Protein AF-A0A8B0SMK8-F1 (afdb_monomer_lite)

Structure (mmCIF, N/CA/C/O backbone):
data_AF-A0A8B0SMK8-F1
#
_entry.id   AF-A0A8B0SMK8-F1
#
loop_
_atom_site.group_PDB
_atom_site.id
_atom_site.type_symbol
_atom_site.label_atom_id
_atom_site.label_alt_id
_atom_site.label_comp_id
_atom_site.label_asym_id
_atom_site.label_entity_id
_atom_site.label_seq_id
_atom_site.pdbx_PDB_ins_code
_atom_site.Cartn_x
_atom_site.Cartn_y
_atom_site.Cartn_z
_atom_site.occupancy
_atom_site.B_iso_or_equi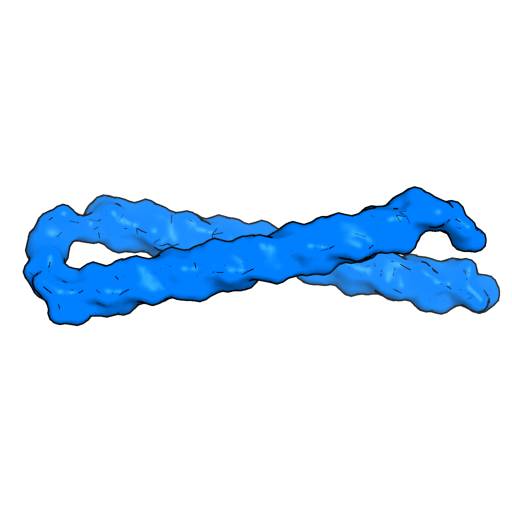v
_atom_site.auth_seq_id
_atom_site.auth_comp_id
_atom_site.auth_asym_id
_atom_site.auth_atom_id
_atom_site.pdbx_PDB_model_num
ATOM 1 N N . MET A 1 1 ? 22.586 4.923 -22.566 1.00 53.66 1 MET A N 1
ATOM 2 C CA . MET A 1 1 ? 21.378 4.853 -21.711 1.00 53.66 1 MET A CA 1
ATOM 3 C C . MET A 1 1 ? 20.997 6.259 -21.267 1.00 53.66 1 MET A C 1
ATOM 5 O O . MET A 1 1 ? 21.889 7.015 -20.910 1.00 53.66 1 MET A O 1
ATOM 9 N N . SER A 1 2 ? 19.719 6.645 -21.346 1.00 62.69 2 SER A N 1
ATOM 10 C CA . SER A 1 2 ? 19.270 7.993 -20.950 1.00 62.69 2 SER A CA 1
ATOM 11 C C . SER A 1 2 ? 19.073 8.061 -19.434 1.00 62.69 2 SER A C 1
ATOM 13 O O . SER A 1 2 ? 18.348 7.234 -18.880 1.00 62.69 2 SER A O 1
ATOM 15 N N . SER A 1 3 ? 19.667 9.054 -18.765 1.00 64.75 3 SER A N 1
ATOM 16 C CA . SER A 1 3 ? 19.563 9.301 -17.313 1.00 64.75 3 SER A CA 1
ATOM 17 C C . SER A 1 3 ? 18.119 9.328 -16.787 1.00 64.75 3 SER A C 1
ATOM 19 O O . SER A 1 3 ? 17.879 9.072 -15.609 1.00 64.75 3 SER A O 1
ATOM 21 N N . ASN A 1 4 ? 17.141 9.564 -17.666 1.00 70.19 4 ASN A N 1
ATOM 22 C CA . ASN A 1 4 ? 15.717 9.522 -17.343 1.00 70.19 4 ASN A CA 1
ATOM 23 C C . ASN A 1 4 ? 15.194 8.119 -16.996 1.00 70.19 4 ASN A C 1
ATOM 25 O O . ASN A 1 4 ? 14.276 8.016 -16.190 1.00 70.19 4 ASN A O 1
ATOM 29 N N . GLN A 1 5 ? 15.741 7.041 -17.566 1.00 63.28 5 GLN A N 1
ATOM 30 C CA . GLN A 1 5 ? 15.267 5.681 -17.268 1.00 63.28 5 GLN A CA 1
ATOM 31 C C . GLN A 1 5 ? 15.768 5.184 -15.908 1.00 63.28 5 GLN A C 1
ATOM 33 O O . GLN A 1 5 ? 14.970 4.684 -15.122 1.00 63.28 5 GLN A O 1
ATOM 38 N N . ALA A 1 6 ? 17.042 5.414 -15.579 1.00 65.06 6 ALA A N 1
ATOM 39 C CA . ALA A 1 6 ? 17.599 5.070 -14.268 1.00 65.06 6 ALA A CA 1
ATOM 40 C C . ALA A 1 6 ? 16.903 5.835 -13.125 1.00 65.06 6 ALA A C 1
ATOM 42 O O . ALA A 1 6 ? 16.556 5.256 -12.100 1.00 65.06 6 ALA A O 1
ATOM 43 N N . ASN A 1 7 ? 16.609 7.122 -13.337 1.00 71.25 7 ASN A N 1
ATOM 44 C CA . ASN A 1 7 ? 15.901 7.951 -12.360 1.00 71.25 7 ASN A CA 1
ATOM 45 C C . ASN A 1 7 ? 14.444 7.490 -12.139 1.00 71.25 7 ASN A C 1
ATOM 47 O O . ASN A 1 7 ? 13.903 7.623 -11.045 1.00 71.25 7 ASN A O 1
ATOM 51 N N . ARG A 1 8 ? 13.797 6.908 -13.159 1.00 67.00 8 ARG A N 1
ATOM 52 C CA . ARG A 1 8 ? 12.453 6.322 -13.018 1.00 67.00 8 ARG A CA 1
ATOM 53 C C . ARG A 1 8 ? 12.459 5.052 -12.170 1.00 67.00 8 ARG A C 1
ATOM 55 O O . ARG A 1 8 ? 11.578 4.915 -11.333 1.00 67.00 8 ARG A O 1
ATOM 62 N N . VAL A 1 9 ? 13.453 4.178 -12.338 1.00 69.69 9 VAL A N 1
ATOM 63 C CA . VAL A 1 9 ? 13.582 2.947 -11.534 1.00 69.69 9 VAL A CA 1
ATOM 64 C C . VAL A 1 9 ? 13.769 3.277 -10.052 1.00 69.69 9 VAL A C 1
ATOM 66 O O . VAL A 1 9 ? 13.045 2.745 -9.218 1.00 69.69 9 VAL A O 1
ATOM 69 N N . VAL A 1 10 ? 14.656 4.226 -9.729 1.00 72.25 10 VAL A N 1
ATOM 70 C CA . VAL A 1 10 ? 14.882 4.668 -8.339 1.00 72.25 10 VAL A CA 1
ATOM 71 C C . VAL A 1 10 ? 13.599 5.218 -7.712 1.00 72.25 10 VAL A C 1
ATOM 73 O O . VAL A 1 10 ? 13.258 4.858 -6.591 1.00 72.25 10 VAL A O 1
ATOM 76 N N . LYS A 1 11 ? 12.847 6.051 -8.441 1.00 73.38 11 LYS A N 1
ATOM 77 C CA . LYS A 1 11 ? 11.583 6.611 -7.938 1.00 73.38 11 LYS A CA 1
ATOM 78 C C . LYS A 1 11 ? 10.515 5.547 -7.685 1.00 73.38 11 LYS A C 1
ATOM 80 O O . LYS A 1 11 ? 9.773 5.675 -6.721 1.00 73.38 11 LYS A O 1
ATOM 85 N N . ILE A 1 12 ? 10.438 4.513 -8.522 1.00 73.62 12 ILE A N 1
ATOM 86 C CA . ILE A 1 12 ? 9.494 3.405 -8.318 1.00 73.62 12 ILE A CA 1
ATOM 87 C C . ILE A 1 12 ? 9.898 2.568 -7.098 1.00 73.62 12 ILE A C 1
ATOM 89 O O . ILE A 1 12 ? 9.028 2.209 -6.312 1.00 73.62 12 ILE A O 1
ATOM 93 N N . GLY A 1 13 ? 11.198 2.328 -6.891 1.00 70.06 13 GLY A N 1
ATOM 94 C CA . GLY A 1 13 ? 11.701 1.648 -5.692 1.00 70.06 13 GLY A CA 1
ATOM 95 C C . GLY A 1 13 ? 11.342 2.375 -4.389 1.00 70.06 13 GLY A C 1
ATOM 96 O O . GLY A 1 13 ? 10.892 1.746 -3.440 1.00 70.06 13 GLY A O 1
ATOM 97 N N . VAL A 1 14 ? 11.438 3.708 -4.364 1.00 74.12 14 VAL A N 1
ATOM 98 C CA . VAL A 1 14 ? 11.021 4.508 -3.193 1.00 74.12 14 VAL A CA 1
ATOM 99 C C . VAL A 1 14 ? 9.509 4.409 -2.948 1.00 74.12 14 VAL A C 1
ATOM 101 O O . VAL A 1 14 ? 9.081 4.222 -1.814 1.00 74.12 14 VAL A O 1
ATOM 104 N N . ILE A 1 15 ? 8.690 4.470 -4.004 1.00 76.19 15 ILE A N 1
ATOM 105 C CA . ILE A 1 15 ? 7.228 4.305 -3.889 1.00 76.19 15 ILE A CA 1
ATOM 106 C C . ILE A 1 15 ? 6.873 2.915 -3.340 1.00 76.19 15 ILE A C 1
ATOM 108 O O . ILE A 1 15 ? 5.948 2.784 -2.539 1.00 76.19 15 ILE A O 1
ATOM 112 N N . TYR A 1 16 ? 7.609 1.882 -3.754 1.00 73.88 16 TYR A N 1
ATOM 113 C CA . TYR A 1 16 ? 7.456 0.522 -3.245 1.00 73.88 16 TYR A CA 1
ATOM 114 C C . TYR A 1 16 ? 7.686 0.457 -1.723 1.00 73.88 16 TYR A C 1
ATOM 116 O O . TYR A 1 16 ? 6.829 -0.061 -1.006 1.00 73.88 16 TYR A O 1
ATOM 124 N N . GLU A 1 17 ? 8.778 1.043 -1.221 1.00 74.00 17 GLU A N 1
ATOM 125 C CA . GLU A 1 17 ? 9.101 1.049 0.215 1.00 74.00 17 GLU A CA 1
ATOM 126 C C . GLU A 1 17 ? 8.063 1.830 1.040 1.00 74.00 17 GLU A C 1
ATOM 128 O O . GLU A 1 17 ? 7.676 1.413 2.134 1.00 74.00 17 GLU A O 1
ATOM 133 N N . GLU A 1 18 ? 7.566 2.955 0.521 1.00 76.75 18 GLU A N 1
ATOM 134 C CA . GLU A 1 18 ? 6.530 3.748 1.195 1.00 76.75 18 GLU A CA 1
ATOM 135 C C . GLU A 1 18 ? 5.196 2.990 1.309 1.00 76.75 18 GLU A C 1
ATOM 137 O O . GLU A 1 18 ? 4.536 3.047 2.352 1.00 76.75 18 GLU A O 1
ATOM 142 N N . LEU A 1 19 ? 4.803 2.245 0.271 1.00 77.38 19 LEU A N 1
ATOM 143 C CA . LEU A 1 19 ? 3.574 1.446 0.273 1.00 77.38 19 LEU A CA 1
ATOM 144 C C . LEU A 1 19 ? 3.660 0.238 1.215 1.00 77.38 19 LEU A C 1
ATOM 146 O O . LEU A 1 19 ? 2.683 -0.061 1.905 1.00 77.38 19 LEU A O 1
ATOM 150 N N . GLU A 1 20 ? 4.817 -0.421 1.286 1.00 77.44 20 GLU A N 1
ATOM 151 C CA . GLU A 1 20 ? 5.074 -1.510 2.236 1.00 77.44 20 GLU A CA 1
ATOM 152 C C . GLU A 1 20 ? 4.990 -1.014 3.689 1.00 77.44 20 GLU A C 1
ATOM 154 O O . GLU A 1 20 ? 4.318 -1.619 4.528 1.00 77.44 20 GLU A O 1
ATOM 159 N N . ASN A 1 21 ? 5.583 0.146 3.979 1.00 75.50 21 ASN A N 1
ATOM 160 C CA . ASN A 1 21 ? 5.500 0.766 5.301 1.00 75.50 21 ASN A CA 1
ATOM 161 C C . ASN A 1 21 ? 4.059 1.133 5.690 1.00 75.50 21 ASN A C 1
ATOM 163 O O . ASN A 1 21 ? 3.650 0.892 6.828 1.00 75.50 21 ASN A O 1
ATOM 167 N N . LEU A 1 22 ? 3.271 1.679 4.756 1.00 78.62 22 LEU A N 1
ATOM 168 C CA . LEU A 1 22 ? 1.853 1.975 4.987 1.00 78.62 22 LEU A CA 1
ATOM 169 C C . LEU A 1 22 ? 1.049 0.709 5.290 1.00 78.62 22 LEU A C 1
ATOM 171 O O . LEU A 1 22 ? 0.264 0.704 6.236 1.00 78.62 22 LEU A O 1
ATOM 175 N N . HIS A 1 23 ? 1.263 -0.363 4.528 1.00 79.69 23 HIS A N 1
ATOM 176 C CA . HIS A 1 23 ? 0.611 -1.648 4.767 1.00 79.69 23 HIS A CA 1
ATOM 177 C C . HIS A 1 23 ? 0.909 -2.176 6.181 1.00 79.69 23 HIS A C 1
ATOM 179 O O . HIS A 1 23 ? -0.014 -2.498 6.930 1.00 79.69 23 HIS A O 1
ATOM 185 N N . ASN A 1 24 ? 2.183 -2.171 6.584 1.00 77.94 24 ASN A N 1
ATOM 186 C CA . ASN A 1 24 ? 2.606 -2.629 7.907 1.00 77.94 24 ASN A CA 1
ATOM 187 C C . ASN A 1 24 ? 1.994 -1.794 9.044 1.00 77.94 24 ASN A C 1
ATOM 189 O O . ASN A 1 24 ? 1.524 -2.351 10.036 1.00 77.94 24 ASN A O 1
ATOM 193 N N . LEU A 1 25 ? 1.947 -0.464 8.902 1.00 76.56 25 LEU A N 1
ATOM 194 C CA . LEU A 1 25 ? 1.330 0.419 9.899 1.00 76.56 25 LEU A CA 1
ATOM 195 C C . LEU A 1 25 ? -0.169 0.157 10.056 1.00 76.56 25 LEU A C 1
ATOM 197 O O . LEU A 1 25 ? -0.672 0.098 11.179 1.00 76.56 25 LEU A O 1
ATOM 201 N N . LEU A 1 26 ? -0.883 -0.026 8.946 1.00 77.75 26 LEU A N 1
ATOM 202 C CA . LEU A 1 26 ? -2.315 -0.309 8.975 1.00 77.75 26 LEU A CA 1
ATOM 203 C C . LEU A 1 26 ? -2.605 -1.662 9.632 1.00 77.75 26 LEU A C 1
ATOM 205 O O . LEU A 1 26 ? -3.540 -1.760 10.428 1.00 77.75 26 LEU A O 1
ATOM 209 N N . GLN A 1 27 ? -1.775 -2.675 9.372 1.00 76.75 27 GLN A N 1
ATOM 210 C CA . GLN A 1 27 ? -1.880 -3.976 10.030 1.00 76.75 27 GLN A CA 1
ATOM 211 C C . GLN A 1 27 ? -1.690 -3.859 11.550 1.00 76.75 27 GLN A C 1
ATOM 213 O O . GLN A 1 27 ? -2.513 -4.364 12.312 1.00 76.75 27 GLN A O 1
ATOM 218 N N . VAL A 1 28 ? -0.680 -3.106 12.003 1.00 78.94 28 VAL A N 1
ATOM 219 C CA . VAL A 1 28 ? -0.460 -2.832 13.435 1.00 78.94 28 VAL A CA 1
ATOM 220 C C . VAL A 1 28 ? -1.667 -2.132 14.064 1.00 78.94 28 VAL A C 1
ATOM 222 O O . VAL A 1 28 ? -2.066 -2.477 15.177 1.00 78.94 28 VAL A O 1
ATOM 225 N N . CYS A 1 29 ? -2.291 -1.176 13.367 1.00 75.12 29 CYS A N 1
ATOM 226 C CA . CYS A 1 29 ? -3.511 -0.530 13.852 1.00 75.12 29 CYS A CA 1
ATOM 227 C C . CYS A 1 29 ? -4.671 -1.526 14.006 1.00 75.12 29 CYS A C 1
ATOM 229 O O . CYS A 1 29 ? -5.381 -1.477 15.011 1.00 75.12 29 CYS A O 1
ATOM 231 N N . VAL A 1 30 ? -4.859 -2.437 13.046 1.00 73.62 30 VAL A N 1
ATOM 232 C CA . VAL A 1 30 ? -5.885 -3.491 13.122 1.00 73.62 30 VAL A CA 1
ATOM 233 C C . VAL A 1 30 ? -5.645 -4.408 14.322 1.00 73.62 30 VAL A C 1
ATOM 235 O O . VAL A 1 30 ? -6.575 -4.653 15.096 1.00 73.62 30 VAL A O 1
ATOM 238 N N . ASP A 1 31 ? -4.407 -4.852 14.525 1.00 74.88 31 ASP A N 1
ATOM 239 C CA . ASP A 1 31 ? -4.042 -5.763 15.613 1.00 74.88 31 ASP A CA 1
ATOM 240 C C . ASP A 1 31 ? -4.188 -5.098 16.994 1.00 74.88 31 ASP A C 1
ATOM 242 O O . ASP A 1 31 ? -4.694 -5.714 17.939 1.00 74.88 31 ASP A O 1
ATOM 246 N N . ALA A 1 32 ? -3.815 -3.817 17.107 1.00 69.50 32 ALA A N 1
ATOM 247 C CA . ALA A 1 32 ? -3.977 -3.028 18.327 1.00 69.50 32 ALA A CA 1
ATOM 248 C C . ALA A 1 32 ? -5.459 -2.836 18.691 1.00 69.50 32 ALA A C 1
ATOM 250 O O . ALA A 1 32 ? -5.843 -3.012 19.849 1.00 69.50 32 ALA A O 1
ATOM 251 N N . MET A 1 33 ? -6.318 -2.533 17.712 1.00 69.94 33 MET A N 1
ATOM 252 C CA . MET A 1 33 ? -7.762 -2.422 17.949 1.00 69.94 33 MET A CA 1
ATOM 253 C C . MET A 1 33 ? -8.380 -3.753 18.392 1.00 69.94 33 MET A C 1
ATOM 255 O O . MET A 1 33 ? -9.249 -3.755 19.264 1.00 69.94 33 MET A O 1
ATOM 259 N N . ALA A 1 34 ? -7.922 -4.881 17.836 1.00 66.94 34 ALA A N 1
ATOM 260 C CA . ALA A 1 34 ? -8.391 -6.208 18.228 1.00 66.94 34 ALA A CA 1
ATOM 261 C C . ALA A 1 34 ? -8.015 -6.563 19.681 1.00 66.94 34 ALA A C 1
ATOM 263 O O . ALA A 1 34 ? -8.816 -7.180 20.381 1.00 66.94 34 ALA A O 1
ATOM 264 N N . HIS A 1 35 ? -6.835 -6.144 20.157 1.00 66.75 35 HIS A N 1
ATOM 265 C CA . HIS A 1 35 ? -6.371 -6.413 21.526 1.00 66.75 35 HIS A CA 1
ATOM 266 C C . HIS A 1 35 ? -7.055 -5.563 22.606 1.00 66.75 35 HIS A C 1
ATOM 268 O O . HIS A 1 35 ? -7.163 -6.007 23.749 1.00 66.75 35 HIS A O 1
ATOM 274 N N . HIS A 1 36 ? -7.523 -4.355 22.277 1.00 62.62 36 HIS A N 1
ATOM 275 C CA . HIS A 1 36 ? -8.044 -3.410 23.273 1.00 62.62 36 HIS A CA 1
ATOM 276 C C . HIS A 1 36 ? -9.564 -3.459 23.497 1.00 62.62 36 HIS A C 1
ATOM 278 O O . HIS A 1 36 ? -10.082 -2.634 24.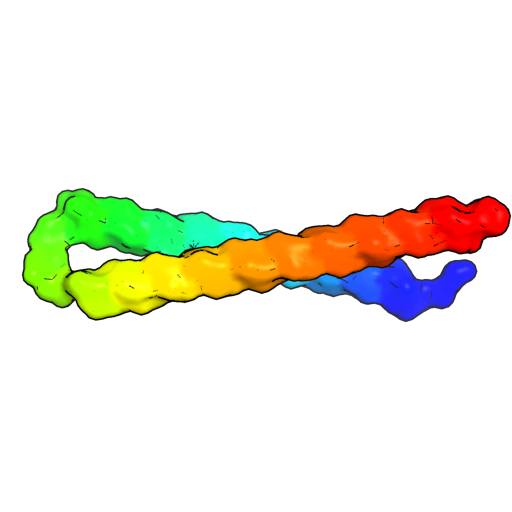247 1.00 62.62 36 HIS A O 1
ATOM 284 N N . ASN A 1 37 ? -10.280 -4.434 22.918 1.00 56.56 37 ASN A N 1
ATOM 285 C CA . ASN A 1 37 ? -11.725 -4.626 23.125 1.00 56.56 37 ASN A CA 1
ATOM 286 C C . ASN A 1 37 ? -12.532 -3.325 22.899 1.00 56.56 37 ASN A C 1
ATOM 288 O O . ASN A 1 37 ? -13.499 -3.037 23.607 1.00 56.56 37 ASN A O 1
ATOM 292 N N . VAL A 1 38 ? -12.096 -2.501 21.936 1.00 57.44 38 VAL A N 1
ATOM 293 C CA . VAL A 1 38 ? -12.746 -1.226 21.614 1.00 57.44 38 VAL A CA 1
ATOM 294 C C . VAL A 1 38 ? -14.039 -1.544 20.863 1.00 57.44 38 VAL A C 1
ATOM 296 O O . VAL A 1 38 ? -14.051 -1.741 19.652 1.00 57.44 38 VAL A O 1
ATOM 299 N N . LEU A 1 39 ? -15.122 -1.659 21.632 1.00 51.22 39 LEU A N 1
ATOM 300 C CA . LEU A 1 39 ? -16.441 -2.180 21.255 1.00 51.22 39 LEU A CA 1
ATOM 301 C C . LEU A 1 39 ? -17.236 -1.325 20.243 1.00 51.22 39 LEU A C 1
ATOM 303 O O . LEU A 1 39 ? -18.348 -1.703 19.892 1.00 51.22 39 LEU A O 1
ATOM 307 N N . GLU A 1 40 ? -16.688 -0.222 19.725 1.00 55.44 40 GLU A N 1
ATOM 308 C CA . GLU A 1 40 ? -17.367 0.653 18.750 1.00 55.44 40 GLU A CA 1
ATOM 309 C C . GLU A 1 40 ? -16.489 0.980 17.525 1.00 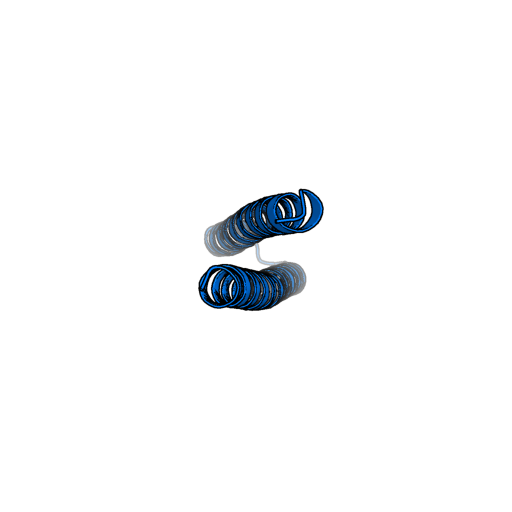55.44 40 GLU A C 1
ATOM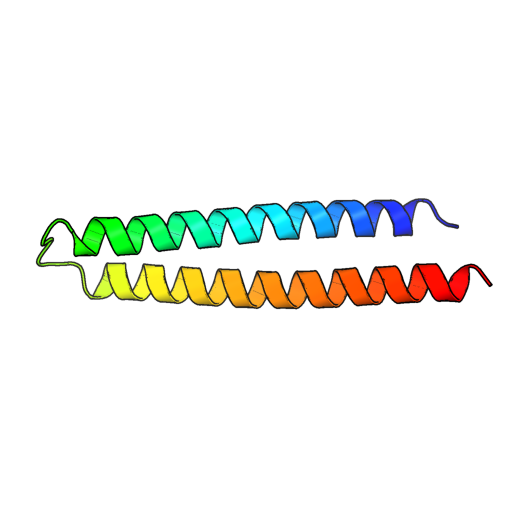 311 O O . GLU A 1 40 ? -16.241 2.144 17.229 1.00 55.44 40 GLU A O 1
ATOM 316 N N . LEU A 1 41 ? -15.953 -0.015 16.804 1.00 58.62 41 LEU A N 1
ATOM 317 C CA . LEU A 1 41 ? -15.059 0.263 15.659 1.00 58.62 41 LEU A CA 1
ATOM 318 C C . LEU A 1 41 ? -15.198 -0.688 14.458 1.00 58.62 41 LEU A C 1
ATOM 320 O O . LEU A 1 41 ? -14.240 -0.847 13.707 1.00 58.62 41 LEU A O 1
ATOM 324 N N . ASP A 1 42 ? -16.365 -1.280 14.191 1.00 64.06 42 ASP A N 1
ATOM 325 C CA . ASP A 1 42 ? -16.534 -2.084 12.962 1.00 64.06 42 ASP A CA 1
ATOM 326 C C . ASP A 1 42 ? -16.272 -1.261 11.688 1.00 64.06 42 ASP A C 1
ATOM 328 O O . ASP A 1 42 ? -15.622 -1.738 10.757 1.00 64.06 42 ASP A O 1
ATOM 332 N N . SER A 1 43 ? -16.685 0.010 11.671 1.00 61.75 43 SER A N 1
ATOM 333 C CA . SER A 1 43 ? -16.438 0.927 10.554 1.00 61.75 43 SER A CA 1
ATOM 334 C C . SER A 1 43 ? -14.964 1.318 10.422 1.00 61.75 43 SER A C 1
ATOM 336 O O . SER A 1 43 ? -14.434 1.336 9.316 1.00 61.75 43 SER A O 1
ATOM 338 N N . VAL A 1 44 ? -14.262 1.583 11.526 1.00 67.00 44 VAL A N 1
ATOM 339 C CA . VAL A 1 44 ? -12.832 1.944 11.496 1.00 67.00 44 VAL A CA 1
ATOM 340 C C . VAL A 1 44 ? -11.963 0.735 11.170 1.00 67.00 44 VAL A C 1
ATOM 342 O O . VAL A 1 44 ? -11.024 0.856 10.387 1.00 67.00 44 VAL A O 1
ATOM 345 N N . LYS A 1 45 ? -12.315 -0.451 11.672 1.00 69.44 45 LYS A N 1
ATOM 346 C CA . LYS A 1 45 ? -11.699 -1.715 11.266 1.00 69.44 45 LYS A CA 1
ATOM 347 C C . LYS A 1 45 ? -11.899 -1.974 9.776 1.00 69.44 45 LYS A C 1
ATOM 349 O O . LYS A 1 45 ? -10.929 -2.300 9.101 1.00 69.44 45 LYS A O 1
ATOM 354 N N . GLN A 1 46 ? -13.110 -1.789 9.245 1.00 70.94 46 GLN A N 1
ATOM 355 C CA . GLN A 1 46 ? -13.358 -1.910 7.805 1.00 70.94 46 GLN A CA 1
ATOM 356 C C . GLN A 1 46 ? -12.558 -0.892 6.989 1.00 70.94 46 GLN A C 1
ATOM 358 O O . GLN A 1 46 ? -11.952 -1.270 5.993 1.00 70.94 46 GLN A O 1
ATOM 363 N N . VAL A 1 47 ? -12.506 0.374 7.411 1.00 69.69 47 VAL A N 1
ATOM 364 C CA . VAL A 1 47 ? -11.732 1.414 6.715 1.00 69.69 47 VAL A CA 1
ATOM 365 C C . VAL A 1 47 ? -10.241 1.089 6.717 1.00 69.69 47 VAL A C 1
ATOM 367 O O . VAL A 1 47 ? -9.588 1.246 5.687 1.00 69.69 47 VAL A O 1
ATOM 370 N N . LEU A 1 48 ? -9.705 0.597 7.835 1.00 72.81 48 LEU A N 1
ATOM 371 C CA . LEU A 1 48 ? -8.307 0.190 7.922 1.00 72.81 48 LEU A CA 1
ATOM 372 C C . LEU A 1 48 ? -8.022 -1.039 7.055 1.00 72.81 48 LEU A C 1
ATOM 374 O O . LEU A 1 48 ? -7.062 -1.003 6.298 1.00 72.81 48 LEU A O 1
ATOM 378 N N . LEU A 1 49 ? -8.888 -2.057 7.058 1.00 74.88 49 LEU A N 1
ATOM 379 C CA . LEU A 1 49 ? -8.770 -3.208 6.152 1.00 74.88 49 LEU A CA 1
ATOM 380 C C . LEU A 1 49 ? -8.794 -2.780 4.676 1.00 74.88 49 LEU A C 1
ATOM 382 O O . LEU A 1 49 ? -7.917 -3.164 3.911 1.00 74.88 49 LEU A O 1
ATOM 386 N N . MET A 1 50 ? -9.732 -1.911 4.285 1.00 76.69 50 MET A N 1
ATOM 387 C CA . MET A 1 50 ? -9.799 -1.381 2.917 1.00 76.69 50 MET A CA 1
ATOM 388 C C . MET A 1 50 ? -8.550 -0.575 2.542 1.00 76.69 50 MET A C 1
ATOM 390 O O . MET A 1 50 ? -8.089 -0.640 1.400 1.00 76.69 50 MET A O 1
ATOM 394 N N . ALA A 1 51 ? -8.003 0.203 3.478 1.00 73.81 51 ALA A N 1
ATOM 395 C CA . ALA A 1 51 ? -6.760 0.933 3.266 1.00 73.81 51 ALA A CA 1
ATOM 396 C C . ALA A 1 51 ? -5.577 -0.031 3.086 1.00 73.81 51 ALA A C 1
ATOM 398 O O . ALA A 1 51 ? -4.763 0.182 2.187 1.00 73.81 51 ALA A O 1
ATOM 399 N N . THR A 1 52 ? -5.520 -1.106 3.877 1.00 76.50 52 THR A N 1
ATOM 400 C CA . THR A 1 52 ? -4.493 -2.153 3.800 1.00 76.50 52 THR A CA 1
ATOM 401 C C . THR A 1 52 ? -4.540 -2.870 2.455 1.00 76.50 52 THR A C 1
ATOM 403 O O . THR A 1 52 ? -3.510 -2.978 1.786 1.00 76.50 52 THR A O 1
ATOM 406 N N . ASP A 1 53 ? -5.730 -3.288 2.019 1.00 79.88 53 ASP A N 1
ATOM 407 C CA . ASP A 1 53 ? -5.942 -3.967 0.737 1.00 79.88 53 ASP A CA 1
ATOM 408 C C . ASP A 1 53 ? -5.559 -3.064 -0.441 1.00 79.88 53 ASP A C 1
ATOM 410 O O . ASP A 1 53 ? -4.902 -3.492 -1.394 1.00 79.88 53 ASP A O 1
ATOM 414 N N . LYS A 1 54 ? -5.914 -1.775 -0.366 1.00 76.62 54 LYS A N 1
ATOM 415 C CA . LYS A 1 54 ? -5.554 -0.794 -1.395 1.00 76.62 54 LYS A CA 1
ATOM 416 C C . LYS A 1 54 ? -4.049 -0.528 -1.433 1.00 76.62 54 LYS A C 1
ATOM 418 O O . LYS A 1 54 ? -3.485 -0.425 -2.522 1.00 76.62 54 LYS A O 1
ATOM 423 N N . ALA A 1 55 ? -3.396 -0.429 -0.275 1.00 74.88 55 ALA A N 1
ATOM 424 C CA . ALA A 1 55 ? -1.944 -0.297 -0.191 1.00 74.88 55 ALA A CA 1
ATOM 425 C C . ALA A 1 55 ? -1.244 -1.517 -0.813 1.00 74.88 55 ALA A C 1
ATOM 427 O O . ALA A 1 55 ? -0.333 -1.346 -1.621 1.00 74.88 55 ALA A O 1
ATOM 428 N N . TRP A 1 56 ? -1.736 -2.728 -0.538 1.00 76.25 56 TRP A N 1
ATOM 429 C CA . TRP A 1 56 ? -1.218 -3.972 -1.113 1.00 76.25 56 TRP A CA 1
ATOM 430 C C . TRP A 1 56 ? -1.393 -4.060 -2.638 1.00 76.25 56 TRP A C 1
ATOM 432 O O . TRP A 1 56 ? -0.470 -4.441 -3.365 1.00 76.25 56 TRP A O 1
ATOM 442 N N . GLY A 1 57 ? -2.559 -3.668 -3.158 1.00 78.81 57 GLY A N 1
ATOM 443 C CA . GLY A 1 57 ? -2.805 -3.623 -4.603 1.00 78.81 57 GLY A CA 1
ATOM 444 C C . GLY A 1 57 ? -1.885 -2.630 -5.322 1.00 78.81 57 GLY A C 1
ATOM 445 O O . G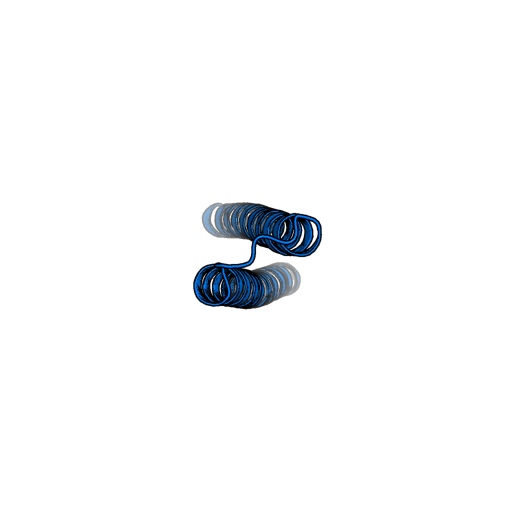LY A 1 57 ? -1.308 -2.948 -6.366 1.00 78.81 57 GLY A O 1
ATOM 446 N N . ASN A 1 58 ? -1.680 -1.451 -4.727 1.00 75.94 58 ASN A N 1
ATOM 447 C CA . ASN A 1 58 ? -0.735 -0.459 -5.239 1.00 75.94 58 ASN A CA 1
ATOM 448 C C . ASN A 1 58 ? 0.711 -0.974 -5.194 1.00 75.94 58 ASN A C 1
ATOM 450 O O . ASN A 1 58 ? 1.449 -0.779 -6.156 1.00 75.94 58 ASN A O 1
ATOM 454 N N . TYR A 1 59 ? 1.100 -1.647 -4.109 1.00 76.62 59 TYR A N 1
ATOM 455 C CA . TYR A 1 59 ? 2.416 -2.266 -3.945 1.00 76.62 59 TYR A CA 1
ATOM 456 C C . TYR A 1 59 ? 2.689 -3.294 -5.048 1.00 76.62 59 TYR A C 1
ATOM 458 O O . TYR A 1 59 ? 3.719 -3.233 -5.716 1.00 76.62 59 TYR A O 1
ATOM 466 N N . THR A 1 60 ? 1.731 -4.191 -5.293 1.00 78.25 60 THR A N 1
ATOM 467 C CA . THR A 1 60 ? 1.869 -5.249 -6.303 1.00 78.25 60 THR A CA 1
ATOM 468 C C . THR A 1 60 ? 2.003 -4.641 -7.700 1.00 78.25 60 THR A C 1
ATOM 470 O O . THR A 1 60 ? 2.920 -4.980 -8.439 1.00 78.25 60 THR A O 1
ATOM 473 N N . THR A 1 61 ? 1.170 -3.644 -8.015 1.00 76.38 61 THR A N 1
ATOM 474 C CA . THR A 1 61 ? 1.235 -2.911 -9.291 1.00 76.38 61 THR A CA 1
ATOM 475 C C . THR A 1 61 ? 2.577 -2.192 -9.473 1.00 76.38 61 THR A C 1
ATOM 477 O O . THR A 1 61 ? 3.164 -2.225 -10.552 1.00 76.38 61 THR A O 1
ATOM 480 N N . ALA A 1 62 ? 3.084 -1.536 -8.423 1.00 72.75 62 ALA A N 1
ATOM 481 C CA . ALA A 1 62 ? 4.371 -0.846 -8.463 1.00 72.75 62 ALA A CA 1
ATOM 482 C C . ALA A 1 62 ? 5.540 -1.823 -8.659 1.00 72.75 62 ALA A C 1
ATOM 484 O O . ALA A 1 62 ? 6.473 -1.517 -9.404 1.00 72.75 62 ALA A O 1
ATOM 485 N N . LYS A 1 63 ? 5.471 -3.000 -8.030 1.00 78.00 63 LYS A N 1
ATOM 486 C CA . LYS A 1 63 ? 6.453 -4.072 -8.190 1.00 78.00 63 LYS A CA 1
ATOM 487 C C . LYS A 1 63 ? 6.471 -4.619 -9.616 1.00 78.00 63 LYS A C 1
ATOM 489 O O . LYS A 1 63 ? 7.546 -4.698 -10.202 1.00 78.00 63 LYS A O 1
ATOM 494 N N . ASP A 1 64 ? 5.311 -4.919 -10.193 1.00 80.50 64 ASP A N 1
ATOM 495 C CA . ASP A 1 64 ? 5.225 -5.431 -11.567 1.00 80.50 64 ASP A CA 1
ATOM 496 C C . ASP A 1 64 ? 5.835 -4.428 -12.563 1.00 80.50 64 ASP A C 1
ATOM 498 O O . ASP A 1 64 ? 6.671 -4.786 -13.391 1.00 80.50 64 ASP A O 1
ATOM 502 N N . LEU A 1 65 ? 5.526 -3.137 -12.399 1.00 76.12 65 LEU A N 1
ATOM 503 C CA . LEU A 1 65 ? 6.132 -2.049 -13.175 1.00 76.12 65 LEU A CA 1
ATOM 504 C C . LEU A 1 65 ? 7.653 -1.952 -12.992 1.00 76.12 65 LEU A C 1
ATOM 506 O O . LEU A 1 65 ? 8.379 -1.698 -13.955 1.00 76.12 65 LEU A O 1
ATOM 510 N N . HIS A 1 66 ? 8.154 -2.122 -11.768 1.00 74.50 66 HIS A N 1
ATOM 511 C CA . HIS A 1 66 ? 9.588 -2.128 -11.493 1.00 74.50 66 HIS A CA 1
ATOM 512 C C . HIS A 1 66 ? 10.292 -3.298 -12.196 1.00 74.50 66 HIS A C 1
ATOM 514 O O . HIS A 1 66 ? 11.327 -3.102 -12.842 1.00 74.50 66 HIS A O 1
ATOM 520 N N . ASP A 1 67 ? 9.715 -4.494 -12.114 1.00 80.69 67 ASP A N 1
ATOM 521 C CA . ASP A 1 67 ? 10.269 -5.716 -12.692 1.00 80.69 67 ASP A CA 1
ATOM 522 C C . ASP A 1 67 ? 10.241 -5.674 -14.230 1.00 80.69 67 ASP A C 1
ATOM 524 O O . ASP A 1 67 ? 11.243 -6.011 -14.872 1.00 80.69 67 ASP A O 1
ATOM 528 N N . GLU A 1 68 ? 9.167 -5.151 -14.832 1.00 81.38 68 GLU A N 1
ATOM 529 C CA . GLU A 1 68 ? 9.090 -4.860 -16.270 1.00 81.38 68 GLU A CA 1
ATOM 530 C C . GLU A 1 68 ? 10.179 -3.870 -16.707 1.00 81.38 68 GLU A C 1
ATOM 532 O O . GLU A 1 68 ? 10.877 -4.091 -17.702 1.00 81.38 68 GLU A O 1
ATOM 537 N N . MET A 1 69 ? 10.380 -2.787 -15.949 1.00 78.56 69 MET A N 1
ATOM 538 C CA . MET A 1 69 ? 11.416 -1.800 -16.259 1.00 78.56 69 MET A CA 1
ATOM 539 C C . MET A 1 69 ? 12.829 -2.385 -16.144 1.00 78.56 69 MET A C 1
ATOM 541 O O . MET A 1 69 ? 13.684 -2.076 -16.978 1.00 78.56 69 MET A O 1
ATOM 545 N N . LEU A 1 70 ? 13.085 -3.255 -15.164 1.00 78.44 70 LEU A N 1
ATOM 546 C CA . LEU A 1 70 ? 14.353 -3.979 -15.052 1.00 78.44 70 LEU A CA 1
ATOM 547 C C . LEU A 1 70 ? 14.574 -4.957 -16.209 1.00 78.44 70 LEU A C 1
ATOM 549 O O . LEU A 1 70 ? 15.699 -5.058 -16.703 1.00 78.44 70 LEU A O 1
ATOM 553 N N . ALA A 1 71 ? 13.536 -5.669 -16.649 1.00 80.81 71 ALA A N 1
ATOM 554 C CA . ALA A 1 71 ? 13.621 -6.586 -17.783 1.00 80.81 71 ALA A CA 1
ATOM 555 C C . ALA A 1 71 ? 13.985 -5.839 -19.077 1.00 80.81 71 ALA A C 1
ATOM 557 O O . ALA A 1 71 ? 14.947 -6.211 -19.750 1.00 80.81 71 ALA A O 1
ATOM 558 N N . VAL A 1 72 ? 13.317 -4.712 -19.355 1.00 75.75 72 VAL A N 1
ATOM 559 C CA . VAL A 1 72 ? 13.631 -3.841 -20.503 1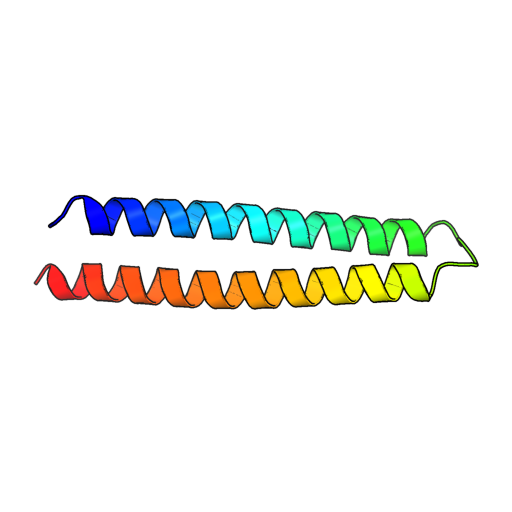.00 75.75 72 VAL A CA 1
ATOM 560 C C . VAL A 1 72 ? 15.075 -3.330 -20.449 1.00 75.75 72 VAL A C 1
ATOM 562 O O . VAL A 1 72 ? 15.754 -3.293 -21.475 1.00 75.75 72 VAL A O 1
ATOM 565 N N . LEU A 1 73 ? 15.576 -2.956 -19.267 1.00 70.38 73 LEU A N 1
ATOM 566 C CA . LEU A 1 73 ? 16.965 -2.513 -19.100 1.00 70.38 73 LEU A CA 1
ATOM 567 C C . LEU A 1 73 ? 17.987 -3.632 -19.350 1.00 70.38 73 LEU A C 1
ATOM 569 O O . LEU A 1 73 ? 19.067 -3.349 -19.868 1.00 70.38 73 LEU A O 1
ATOM 573 N N . LYS A 1 74 ? 17.666 -4.881 -18.991 1.00 71.50 74 LYS A N 1
ATOM 574 C CA . LYS A 1 74 ? 18.534 -6.047 -19.225 1.00 71.50 74 LYS A CA 1
ATOM 575 C C . LYS A 1 74 ? 18.565 -6.464 -20.696 1.00 71.50 74 LYS A C 1
ATOM 577 O O . LYS A 1 74 ? 19.635 -6.812 -21.190 1.00 71.50 74 LYS A O 1
ATOM 582 N N . ASP A 1 75 ? 17.433 -6.398 -21.391 1.00 69.00 75 ASP A N 1
ATOM 583 C CA . ASP A 1 75 ? 17.347 -6.760 -22.810 1.00 69.00 75 ASP A CA 1
ATOM 584 C C . ASP A 1 75 ? 17.882 -5.662 -23.739 1.00 69.00 75 ASP A C 1
ATOM 586 O O . ASP A 1 75 ? 18.528 -5.968 -24.737 1.00 69.00 75 ASP A O 1
ATOM 590 N N . GLY A 1 76 ? 17.707 -4.383 -23.390 1.00 57.72 76 GLY A N 1
ATOM 591 C CA . GLY A 1 76 ? 18.259 -3.248 -24.142 1.00 57.72 76 GLY A CA 1
ATOM 592 C C . GLY A 1 76 ? 19.769 -3.021 -23.972 1.00 57.72 76 GLY A C 1
ATOM 593 O O . GLY A 1 76 ? 20.304 -2.071 -24.541 1.00 57.72 76 GLY A O 1
ATOM 594 N N . ALA A 1 77 ? 20.450 -3.841 -23.164 1.00 54.69 77 ALA A N 1
ATOM 595 C CA . ALA A 1 77 ? 21.900 -3.808 -22.957 1.00 54.69 77 ALA A CA 1
ATOM 596 C C . ALA A 1 77 ? 22.673 -4.839 -23.812 1.00 54.69 77 ALA A C 1
ATOM 598 O O . ALA A 1 77 ? 23.895 -4.926 -23.672 1.00 54.69 77 ALA A O 1
ATOM 599 N N . LYS A 1 78 ? 21.981 -5.617 -24.658 1.00 49.34 78 LYS A N 1
ATOM 600 C CA . LYS A 1 78 ? 22.574 -6.539 -25.643 1.00 49.34 78 LYS A CA 1
ATOM 601 C C . LYS A 1 78 ? 22.756 -5.891 -27.011 1.00 49.34 78 LYS A C 1
ATOM 603 O O . LYS A 1 78 ? 21.911 -5.049 -27.384 1.00 49.34 78 LYS A O 1
#

Organism: NCBI:txid111770

Foldseek 3Di:
DDPVLVVVLVVLVVLLVVLVVLLVVLVVVLVVCVVPPPVPPPPVNVVSVVSNVVSVVVNVVSVVVSVVSVVCVVVVVD

Secondary structure (DSSP, 8-state):
--HHHHHHHHHHHHHHHHHHHHHHHHHHHHHHHHHTT-SS-HHHHHHHHHHHHHHHHHHHHHHHHHHHHHHHHHHTT-

Radius of gyration: 17.77 Å; chains: 1; bounding box: 40×16×49 Å

Sequence (78 aa):
MSSNQANRVVKIGVIYEELENLHNLLQVCVDAMAHHNVLELDSVKQVLLMATDKAWGNYTTAKDLHDEMLAVLKDGAK

pLDDT: mean 71.39, std 7.61, range [49.34, 81.38]